Protein AF-A0A957UPI1-F1 (afdb_monomer_lite)

Structure (mmCIF, N/CA/C/O backbone):
data_AF-A0A957UPI1-F1
#
_entry.id   AF-A0A957UPI1-F1
#
loop_
_atom_site.group_PDB
_atom_site.id
_atom_site.type_symbol
_atom_site.label_atom_id
_atom_site.label_alt_id
_atom_site.label_comp_id
_atom_site.label_asym_id
_atom_site.label_entity_id
_atom_site.label_seq_id
_atom_site.pdbx_PDB_ins_code
_atom_site.Cartn_x
_atom_site.Cartn_y
_atom_site.Cartn_z
_atom_site.occupancy
_atom_site.B_iso_or_equiv
_atom_site.auth_seq_id
_atom_site.auth_comp_id
_atom_site.auth_asym_id
_atom_site.auth_atom_id
_atom_site.pdbx_PDB_model_num
ATOM 1 N N . LEU A 1 1 ? -15.797 16.347 -6.679 1.00 45.38 1 LEU A N 1
ATOM 2 C CA . LEU A 1 1 ? -15.205 16.674 -5.373 1.00 45.38 1 LEU A CA 1
ATOM 3 C C . LEU A 1 1 ? -14.997 18.162 -5.458 1.00 45.38 1 LEU A C 1
ATOM 5 O O . LEU A 1 1 ? -14.283 18.595 -6.351 1.00 45.38 1 LEU A O 1
ATOM 9 N N . ASP A 1 2 ? -15.862 18.889 -4.772 1.00 45.34 2 ASP A N 1
ATOM 10 C CA . ASP A 1 2 ? -15.822 20.340 -4.695 1.00 45.34 2 ASP A CA 1
ATOM 11 C C . ASP A 1 2 ? -14.514 20.781 -4.035 1.00 45.34 2 ASP A C 1
ATOM 13 O O . ASP A 1 2 ? -14.010 20.121 -3.130 1.00 45.34 2 ASP A O 1
ATOM 17 N N . ASP A 1 3 ? -13.978 21.865 -4.582 1.00 46.03 3 ASP A N 1
ATOM 18 C CA . ASP A 1 3 ? -12.741 22.593 -4.278 1.00 46.03 3 ASP A CA 1
ATOM 19 C C . ASP A 1 3 ? -12.697 23.168 -2.846 1.00 46.03 3 ASP A C 1
ATOM 21 O O . ASP A 1 3 ? -12.112 24.211 -2.604 1.00 46.03 3 ASP A O 1
ATOM 25 N N . GLU A 1 4 ? -13.326 22.522 -1.868 1.00 57.66 4 GLU A N 1
ATOM 26 C CA . GLU A 1 4 ? -13.317 22.976 -0.478 1.00 57.66 4 GLU A CA 1
ATOM 27 C C . GLU A 1 4 ? -12.009 22.519 0.181 1.00 57.66 4 GLU A C 1
ATOM 29 O O . GLU A 1 4 ? -11.991 21.657 1.067 1.00 57.66 4 GLU A O 1
ATOM 34 N N . ASP A 1 5 ? -10.884 23.059 -0.297 1.00 64.81 5 ASP A N 1
ATOM 35 C CA . ASP A 1 5 ? -9.668 23.090 0.500 1.00 64.81 5 ASP A CA 1
ATOM 36 C C . ASP A 1 5 ? -10.005 23.896 1.766 1.00 64.81 5 ASP A C 1
ATOM 38 O O . ASP A 1 5 ? -10.288 25.093 1.673 1.00 64.81 5 ASP A O 1
ATOM 42 N N . PRO A 1 6 ? -9.997 23.283 2.967 1.00 63.28 6 PRO A N 1
ATOM 43 C CA . PRO A 1 6 ? -10.278 24.003 4.207 1.00 63.28 6 PRO A CA 1
ATOM 44 C C . PRO A 1 6 ? -9.260 25.124 4.475 1.00 63.28 6 PRO A C 1
ATOM 46 O O . PRO A 1 6 ? -9.443 25.901 5.415 1.00 63.28 6 PRO A O 1
ATOM 49 N N . LEU A 1 7 ? -8.189 25.192 3.674 1.00 64.88 7 LEU A N 1
ATOM 50 C CA . LEU A 1 7 ? -7.167 26.220 3.700 1.00 64.88 7 LEU A CA 1
ATOM 51 C C . LEU A 1 7 ? -7.310 27.278 2.584 1.00 64.88 7 LEU A C 1
ATOM 53 O O . LEU A 1 7 ? -6.536 28.241 2.566 1.00 64.88 7 LEU A O 1
ATOM 57 N N . GLU A 1 8 ? -8.277 27.166 1.664 1.00 62.62 8 GLU A N 1
ATOM 58 C CA . GLU A 1 8 ? -8.445 28.164 0.604 1.00 62.62 8 GLU A CA 1
ATOM 59 C C . GLU A 1 8 ? -8.871 29.513 1.208 1.00 62.62 8 GLU A C 1
ATOM 61 O O . GLU A 1 8 ? -9.948 29.680 1.779 1.00 62.62 8 GLU A O 1
ATOM 66 N N . GLY A 1 9 ? -7.984 30.507 1.109 1.00 63.94 9 GLY A N 1
ATOM 67 C CA . GLY A 1 9 ? -8.222 31.865 1.601 1.00 63.94 9 GLY A CA 1
ATOM 68 C C . GLY A 1 9 ? -7.804 32.131 3.051 1.00 63.94 9 GLY A C 1
ATOM 69 O O . GLY A 1 9 ? -7.900 33.283 3.485 1.00 63.94 9 GLY A O 1
ATOM 70 N N . THR A 1 10 ? -7.284 31.144 3.791 1.00 63.25 10 THR A N 1
ATOM 71 C CA . THR A 1 10 ? -6.623 31.432 5.074 1.00 63.25 10 THR A CA 1
ATOM 72 C C . THR A 1 10 ? -5.184 31.888 4.841 1.00 63.25 10 THR A C 1
ATOM 74 O O . THR A 1 10 ? -4.378 31.230 4.189 1.00 63.25 10 THR A O 1
ATOM 77 N N . THR A 1 11 ? -4.855 33.061 5.377 1.00 64.12 11 THR A N 1
ATOM 78 C CA . THR A 1 11 ? -3.475 33.553 5.479 1.00 64.12 11 THR A CA 1
ATOM 79 C C . THR A 1 11 ? -2.849 33.187 6.821 1.00 64.12 11 THR A C 1
ATOM 81 O O . THR A 1 11 ? -1.838 33.783 7.185 1.00 64.12 11 THR A O 1
ATOM 84 N N . ASP A 1 12 ? -3.486 32.306 7.596 1.00 67.56 12 ASP A N 1
ATOM 85 C CA . ASP A 1 12 ? -3.007 31.902 8.909 1.00 67.56 12 ASP A CA 1
ATOM 86 C C . ASP A 1 12 ? -1.903 30.845 8.749 1.00 67.56 12 ASP A C 1
ATOM 88 O O . ASP A 1 12 ? -2.199 29.705 8.377 1.00 67.56 12 ASP A O 1
ATOM 92 N N . PRO A 1 13 ? -0.627 31.198 8.993 1.00 68.56 13 PRO A N 1
ATOM 93 C CA . PRO A 1 13 ? 0.467 30.236 8.931 1.00 68.56 13 PRO A CA 1
ATOM 94 C C . PRO A 1 13 ? 0.376 29.172 10.039 1.00 68.56 13 PRO A C 1
ATOM 96 O O . PRO A 1 13 ? 1.104 28.183 9.966 1.00 68.56 13 PRO A O 1
ATOM 99 N N . ASP A 1 14 ? -0.506 29.363 11.027 1.00 73.62 14 ASP A N 1
ATOM 100 C CA . ASP A 1 14 ? -0.657 28.533 12.220 1.00 73.62 14 ASP A CA 1
ATOM 101 C C . ASP A 1 14 ? -1.975 27.737 12.224 1.00 73.62 14 ASP A C 1
ATOM 103 O O . ASP A 1 14 ? -2.449 27.341 13.292 1.00 73.62 14 ASP A O 1
ATOM 107 N N . PHE A 1 15 ? -2.584 27.469 11.058 1.00 74.12 15 PHE A N 1
ATOM 108 C CA . PHE A 1 15 ? -3.767 26.604 11.009 1.00 74.12 15 PHE A CA 1
ATOM 109 C C . PHE A 1 15 ? -3.457 25.234 11.631 1.00 74.12 15 PHE A C 1
ATOM 111 O O . PHE A 1 15 ? -2.703 24.421 11.089 1.00 74.12 15 PHE A O 1
ATOM 118 N N . LEU A 1 16 ? -4.087 24.974 12.774 1.00 77.81 16 LEU A N 1
ATOM 119 C CA . LEU A 1 16 ? -4.067 23.702 13.476 1.00 77.81 16 LEU A CA 1
ATOM 120 C C . LEU A 1 16 ? -5.506 23.216 13.634 1.00 77.81 16 LEU A C 1
ATOM 122 O O . LEU A 1 16 ? -6.415 23.989 13.925 1.00 77.81 16 LEU A O 1
ATOM 126 N N . MET A 1 17 ? -5.720 21.916 13.449 1.00 79.38 17 MET A N 1
ATOM 127 C CA . MET A 1 17 ? -7.031 21.316 13.680 1.00 79.38 17 MET A CA 1
ATOM 128 C C . MET A 1 17 ? -7.314 21.239 15.185 1.00 79.38 17 MET A C 1
ATOM 130 O O . MET A 1 17 ? -6.614 20.529 15.907 1.00 79.38 17 MET A O 1
ATOM 134 N N . ASP A 1 18 ? -8.375 21.903 15.646 1.00 86.06 18 ASP A N 1
ATOM 135 C CA . ASP A 1 18 ? -8.835 21.810 17.042 1.00 86.06 18 ASP A CA 1
ATOM 136 C C . ASP A 1 18 ? -9.547 20.483 17.350 1.00 86.06 18 ASP A C 1
ATOM 138 O O . ASP A 1 18 ? -9.569 20.014 18.491 1.00 86.06 18 ASP A O 1
ATOM 142 N N . ILE A 1 19 ? -10.155 19.871 16.330 1.00 89.69 19 ILE A N 1
ATOM 143 C CA . ILE A 1 19 ? -10.877 18.603 16.432 1.00 89.69 19 ILE A CA 1
ATOM 144 C C . ILE A 1 19 ? -10.419 17.630 15.350 1.00 89.69 19 ILE A C 1
ATOM 146 O O . ILE A 1 19 ? -10.153 18.008 14.211 1.00 89.69 19 I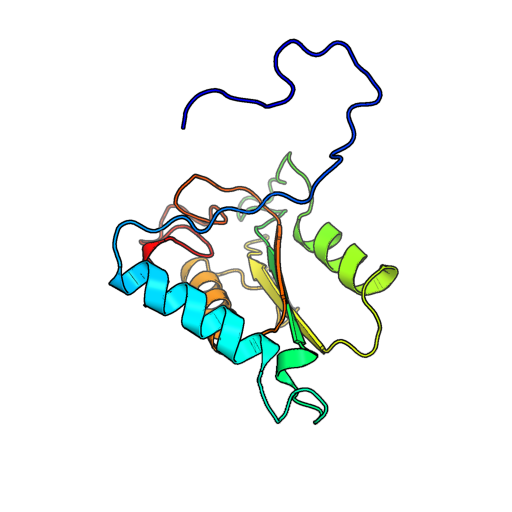LE A O 1
ATOM 150 N N . TRP A 1 20 ? -10.375 16.347 15.703 1.00 88.88 20 TRP A N 1
ATOM 151 C CA . TRP A 1 20 ? -10.131 15.272 14.749 1.00 88.88 20 TRP A CA 1
ATOM 152 C C . TRP A 1 20 ? -11.410 15.016 13.956 1.00 88.88 20 TRP A C 1
ATOM 154 O O . TRP A 1 20 ? -12.440 14.662 14.532 1.00 88.88 20 TRP A O 1
ATOM 164 N N . ILE A 1 21 ? -11.350 15.198 12.639 1.00 90.44 21 ILE A N 1
ATOM 165 C CA . ILE A 1 21 ? -12.487 14.984 11.742 1.00 90.44 21 ILE A CA 1
ATOM 166 C C . ILE A 1 21 ? -12.266 13.693 10.953 1.00 90.44 21 ILE A C 1
ATOM 168 O O . ILE A 1 21 ? -11.188 13.449 10.418 1.00 90.44 21 ILE A O 1
ATOM 172 N N . GLY A 1 22 ? -13.313 12.874 10.859 1.00 91.38 22 GLY A N 1
ATOM 173 C CA . GLY A 1 22 ? -13.369 11.694 10.002 1.00 91.38 22 GLY A CA 1
ATOM 174 C C . GLY A 1 22 ? -14.717 11.606 9.289 1.00 91.38 22 GLY A C 1
ATOM 175 O O . GLY A 1 22 ? -15.715 12.152 9.762 1.00 91.38 22 GLY A O 1
ATOM 176 N N . ARG A 1 23 ? -14.760 10.914 8.146 1.00 95.00 23 ARG A N 1
ATOM 177 C CA . ARG A 1 23 ? -15.979 10.722 7.347 1.00 95.00 23 ARG A CA 1
ATOM 178 C C . ARG A 1 23 ? -16.193 9.242 7.048 1.00 95.00 23 ARG A C 1
ATOM 180 O O . ARG A 1 23 ? -15.349 8.607 6.426 1.00 95.00 23 ARG A O 1
ATOM 187 N N . LEU A 1 24 ? -17.358 8.715 7.421 1.00 96.81 24 LEU A N 1
ATOM 188 C CA . LEU A 1 24 ? -17.833 7.420 6.930 1.00 96.81 24 LEU A CA 1
ATOM 189 C C . LEU A 1 24 ? -18.553 7.642 5.593 1.00 96.81 24 LEU A C 1
ATOM 191 O O . LEU A 1 24 ? -19.742 7.954 5.558 1.00 96.81 24 LEU A O 1
ATOM 195 N N . SER A 1 25 ? -17.813 7.555 4.489 1.00 94.81 25 SER A N 1
ATOM 196 C CA . SER A 1 25 ? -18.356 7.739 3.137 1.00 94.81 25 SER A CA 1
ATOM 197 C C . SER A 1 25 ? -19.062 6.469 2.661 1.00 94.81 25 SER A C 1
ATOM 199 O O . SER A 1 25 ? -18.412 5.525 2.220 1.00 94.81 25 SER A O 1
ATOM 201 N N . VAL A 1 26 ? -20.391 6.448 2.751 1.00 96.19 26 VAL A N 1
ATOM 202 C CA . VAL A 1 26 ? -21.248 5.313 2.375 1.00 96.19 26 VAL A CA 1
ATOM 203 C C . VAL A 1 26 ? -22.446 5.794 1.559 1.00 96.19 26 VAL A C 1
ATOM 205 O O . VAL A 1 26 ? -22.885 6.933 1.712 1.00 96.19 26 VAL A O 1
ATOM 208 N N . GLN A 1 27 ? -22.953 4.940 0.673 1.00 96.50 27 GLN A N 1
ATOM 209 C CA . GLN A 1 27 ? -24.081 5.251 -0.212 1.00 96.50 27 GLN A CA 1
ATOM 210 C C . GLN A 1 27 ? -25.427 4.791 0.362 1.00 96.50 27 GLN A C 1
ATOM 212 O O . GLN A 1 27 ? -26.464 5.341 -0.000 1.00 96.50 27 GLN A O 1
ATOM 217 N N . ASP A 1 28 ? -25.416 3.800 1.257 1.00 97.62 28 ASP A N 1
ATOM 218 C CA . ASP A 1 28 ? -26.617 3.197 1.831 1.00 97.62 28 ASP A CA 1
ATOM 219 C C . ASP A 1 28 ? -26.384 2.630 3.248 1.00 97.62 28 ASP A C 1
ATOM 221 O O . ASP A 1 28 ? -25.271 2.623 3.786 1.00 97.62 28 ASP A O 1
ATOM 225 N N . GLU A 1 29 ? -27.468 2.161 3.870 1.00 98.00 29 GLU A N 1
ATOM 226 C CA . GLU A 1 29 ? -27.477 1.600 5.227 1.00 98.00 29 GLU A CA 1
ATOM 227 C C . GLU A 1 29 ? -26.688 0.284 5.340 1.00 98.00 29 GLU A C 1
ATOM 229 O O . GLU A 1 29 ? -26.100 -0.001 6.387 1.00 98.00 29 GLU A O 1
ATOM 234 N N . ALA A 1 30 ? -26.617 -0.510 4.269 1.00 97.56 30 ALA A N 1
ATOM 235 C CA . ALA A 1 30 ? -25.884 -1.773 4.275 1.00 97.56 30 ALA A CA 1
ATOM 236 C C . ALA A 1 30 ? -24.365 -1.527 4.293 1.00 97.56 30 ALA A C 1
ATOM 238 O O . ALA A 1 30 ? -23.628 -2.166 5.054 1.00 97.56 30 ALA A O 1
ATOM 239 N N . GLN A 1 31 ? -23.895 -0.549 3.517 1.00 96.44 31 GLN A N 1
ATOM 240 C CA . GLN A 1 31 ? -22.510 -0.087 3.545 1.00 96.44 31 GLN A CA 1
ATOM 241 C C . GLN A 1 31 ? -22.161 0.537 4.901 1.00 96.44 31 GLN A C 1
ATOM 243 O O . GLN A 1 31 ? -21.117 0.204 5.466 1.00 96.44 31 GLN A O 1
ATOM 248 N N . LEU A 1 32 ? -23.049 1.365 5.472 1.00 98.06 32 LEU A N 1
ATOM 249 C CA . LEU A 1 32 ? -22.859 1.915 6.820 1.00 98.06 32 LEU A CA 1
ATOM 250 C C . LEU A 1 32 ? -22.695 0.803 7.858 1.00 98.06 32 LEU A C 1
ATOM 252 O O . LEU A 1 32 ? -21.725 0.798 8.614 1.00 98.06 32 LEU A O 1
ATOM 256 N N . THR A 1 33 ? -23.612 -0.165 7.851 1.00 98.19 33 THR A N 1
ATOM 257 C CA . THR A 1 33 ? -23.585 -1.325 8.750 1.00 98.19 33 THR A CA 1
ATOM 258 C C . THR A 1 33 ? -22.271 -2.091 8.622 1.00 98.19 33 THR A C 1
ATOM 260 O O . THR A 1 33 ? -21.665 -2.460 9.626 1.00 98.19 33 THR A O 1
ATOM 263 N N . THR A 1 34 ? -21.783 -2.284 7.395 1.00 96.94 34 THR A N 1
ATOM 264 C CA . THR A 1 34 ? -20.513 -2.972 7.137 1.00 96.94 34 THR A CA 1
ATOM 265 C C . THR A 1 34 ? -19.330 -2.238 7.769 1.00 96.94 34 THR A C 1
ATOM 267 O O . THR A 1 34 ? -18.504 -2.864 8.432 1.00 96.94 34 THR A O 1
ATOM 270 N N . VAL A 1 35 ? -19.244 -0.915 7.601 1.00 97.12 35 VAL A N 1
ATOM 271 C CA . VAL A 1 35 ? -18.142 -0.116 8.161 1.00 97.12 35 VAL A CA 1
ATOM 272 C C . VAL A 1 35 ? -18.223 -0.052 9.688 1.00 97.12 35 VAL A C 1
ATOM 274 O O . VAL A 1 35 ? -17.217 -0.284 10.358 1.00 97.12 35 VAL A O 1
ATOM 277 N N . VAL A 1 36 ? -19.413 0.175 10.253 1.00 98.19 36 VAL A N 1
ATOM 278 C CA . VAL A 1 36 ? -19.623 0.201 11.711 1.00 98.19 36 VAL A CA 1
ATOM 279 C C . VAL A 1 36 ? -19.266 -1.143 12.342 1.00 98.19 36 VAL A C 1
ATOM 281 O O . VAL A 1 36 ? -18.551 -1.173 13.340 1.00 98.19 36 VAL A O 1
ATOM 284 N N . ASN A 1 37 ? -19.680 -2.259 11.738 1.00 98.00 37 ASN A N 1
ATOM 285 C CA . ASN A 1 37 ? -19.343 -3.589 12.243 1.00 98.00 37 ASN A CA 1
ATOM 286 C C . ASN A 1 37 ? -17.833 -3.859 12.216 1.00 98.00 37 ASN A C 1
ATOM 288 O O . ASN A 1 37 ? -17.327 -4.499 13.135 1.00 98.00 37 ASN A O 1
ATOM 292 N N . LYS A 1 38 ? -17.099 -3.357 11.210 1.00 95.38 38 LYS A N 1
ATOM 293 C CA . LYS A 1 38 ? -15.629 -3.448 11.183 1.00 95.38 38 LYS A CA 1
ATOM 294 C C . LYS A 1 38 ? -14.996 -2.665 12.338 1.00 95.38 38 LYS A C 1
ATOM 296 O O . LYS A 1 38 ? -14.123 -3.206 13.008 1.00 95.38 38 LYS A O 1
ATOM 301 N N . ILE A 1 39 ? -15.457 -1.437 12.595 1.00 96.75 39 ILE A N 1
ATOM 302 C CA . ILE A 1 39 ? -14.956 -0.592 13.694 1.00 96.75 39 ILE A CA 1
ATOM 303 C C . ILE A 1 39 ? -15.244 -1.248 15.048 1.00 96.75 39 ILE A C 1
ATOM 305 O O . ILE A 1 39 ? -14.316 -1.521 15.805 1.00 96.75 39 ILE A O 1
ATOM 309 N N . VAL A 1 40 ? -16.510 -1.581 15.326 1.00 97.50 40 VAL A N 1
ATOM 310 C CA . VAL A 1 40 ? -16.908 -2.224 16.590 1.00 97.50 40 VAL A CA 1
ATOM 311 C C . VAL A 1 40 ? -16.186 -3.556 16.766 1.00 97.50 40 VAL A C 1
ATOM 313 O O . VAL A 1 40 ? -15.684 -3.840 17.851 1.00 97.50 40 VAL A O 1
ATOM 316 N N . GLY A 1 41 ? -16.091 -4.360 15.704 1.00 95.12 41 GLY A N 1
ATOM 317 C CA . GLY A 1 41 ? -15.368 -5.627 15.719 1.00 95.12 41 GLY A CA 1
ATOM 318 C C . GLY A 1 41 ? -13.896 -5.457 16.089 1.00 95.12 41 GLY A C 1
ATOM 319 O O . GLY A 1 41 ? -13.406 -6.197 16.932 1.00 95.12 41 GLY A O 1
ATOM 320 N N . TYR A 1 42 ? -13.214 -4.458 15.523 1.00 92.88 42 TYR A N 1
ATOM 321 C CA . TYR A 1 42 ? -11.822 -4.153 15.853 1.00 92.88 42 TYR A CA 1
ATOM 322 C C . TYR A 1 42 ? -11.654 -3.660 17.303 1.00 92.88 42 TYR A C 1
ATOM 324 O O . TYR A 1 42 ? -10.774 -4.134 18.019 1.00 92.88 42 TYR A O 1
ATOM 332 N N . GLU A 1 43 ? -12.506 -2.741 17.768 1.00 94.00 43 GLU A N 1
ATOM 333 C CA . GLU A 1 43 ? -12.373 -2.110 19.093 1.00 94.00 43 GLU A CA 1
ATOM 334 C C . GLU A 1 43 ? -12.785 -3.018 20.262 1.00 94.00 43 GLU A C 1
ATOM 336 O O . GLU A 1 43 ? -12.250 -2.911 21.374 1.00 94.00 43 GLU A O 1
ATOM 341 N N . THR A 1 44 ? -13.744 -3.914 20.019 1.00 94.44 44 THR A N 1
ATOM 342 C CA . THR A 1 44 ? -14.324 -4.799 21.041 1.00 94.44 44 THR A CA 1
ATOM 343 C C . THR A 1 44 ? -13.818 -6.235 20.963 1.00 94.44 44 THR A C 1
ATOM 345 O O . THR A 1 44 ? -14.275 -7.072 21.743 1.00 94.44 44 THR A O 1
ATOM 348 N N . ASP A 1 45 ? -12.860 -6.523 20.074 1.00 91.62 45 ASP A N 1
ATOM 349 C CA . ASP A 1 45 ? -12.275 -7.854 19.928 1.00 91.62 45 ASP A CA 1
ATOM 350 C C . ASP A 1 45 ? -11.768 -8.363 21.295 1.00 91.62 45 ASP A C 1
ATOM 352 O O . ASP A 1 45 ? -10.836 -7.786 21.871 1.00 91.62 45 ASP A O 1
ATOM 356 N N . PRO A 1 46 ? -12.346 -9.451 21.841 1.00 87.81 46 PRO A N 1
ATOM 357 C CA . PRO A 1 46 ? -11.961 -9.971 23.151 1.00 87.81 46 PRO A CA 1
ATOM 358 C C . PRO A 1 46 ? -10.534 -10.528 23.154 1.00 87.81 46 PRO A C 1
ATOM 360 O O . PRO A 1 46 ? -9.957 -10.757 24.214 1.00 87.81 46 PRO A O 1
ATOM 363 N N . THR A 1 47 ? -9.953 -10.751 21.974 1.00 86.69 47 THR A N 1
ATOM 364 C CA . THR A 1 47 ? -8.582 -11.227 21.805 1.00 86.69 47 THR A CA 1
ATOM 365 C C . THR A 1 47 ? -7.581 -10.088 21.632 1.00 86.69 47 THR A C 1
ATOM 367 O O . THR A 1 47 ? -6.426 -10.364 21.320 1.00 86.69 47 THR A O 1
ATOM 370 N N . LYS A 1 48 ? -7.975 -8.815 21.802 1.00 79.69 48 LYS A N 1
ATOM 371 C CA . LYS A 1 48 ? -7.098 -7.649 21.572 1.00 79.69 48 LYS A CA 1
ATOM 372 C C . LYS A 1 48 ? -5.769 -7.699 22.332 1.00 79.69 48 LYS A C 1
ATOM 374 O O . LYS A 1 48 ? -4.740 -7.333 21.771 1.00 79.69 48 LYS A O 1
ATOM 379 N N . ASP A 1 49 ? -5.792 -8.254 23.541 1.00 79.56 49 ASP A N 1
ATOM 380 C CA . ASP A 1 49 ? -4.620 -8.401 24.412 1.00 79.56 49 ASP A CA 1
ATOM 381 C C . ASP A 1 49 ? -3.857 -9.723 24.185 1.00 79.56 49 ASP A C 1
ATOM 383 O O . ASP A 1 49 ? -2.812 -9.966 24.790 1.00 79.56 49 ASP A O 1
ATOM 387 N N . VAL A 1 50 ? -4.359 -10.595 23.304 1.00 80.12 50 VAL A N 1
ATOM 388 C CA . VAL A 1 50 ? -3.673 -11.819 22.876 1.00 80.12 50 VAL A CA 1
ATOM 389 C C . VAL A 1 50 ? -2.792 -11.487 21.666 1.00 80.12 50 VAL A C 1
ATOM 391 O O . VAL A 1 50 ? -3.288 -10.889 20.706 1.00 80.12 50 VAL A O 1
ATOM 394 N N . PRO A 1 51 ? -1.503 -11.883 21.655 1.00 75.94 51 PRO A N 1
ATOM 395 C CA . PRO A 1 51 ? -0.640 -11.688 20.497 1.00 75.94 51 PRO A CA 1
ATOM 396 C C . PRO A 1 51 ? -1.231 -12.352 19.248 1.00 75.94 51 PRO A C 1
ATOM 398 O O . PRO A 1 51 ? -1.271 -13.576 19.137 1.00 75.94 51 PRO A O 1
ATOM 401 N N . ALA A 1 52 ? -1.682 -11.534 18.301 1.00 79.44 52 ALA A N 1
ATOM 402 C CA . ALA A 1 52 ? -2.126 -11.971 16.988 1.00 79.44 52 ALA A CA 1
ATOM 403 C C . ALA A 1 52 ? -1.141 -11.435 15.947 1.00 79.44 52 ALA A C 1
ATOM 405 O O . ALA A 1 52 ? -0.923 -10.227 15.868 1.00 79.44 52 ALA A O 1
ATOM 406 N N . THR A 1 53 ? -0.542 -12.324 15.149 1.00 84.06 53 THR A N 1
ATOM 407 C CA . THR A 1 53 ? 0.506 -11.967 14.174 1.00 84.06 53 THR A CA 1
ATOM 408 C C . THR A 1 53 ? 0.059 -10.857 13.224 1.00 84.06 53 THR A C 1
ATOM 410 O O . THR A 1 53 ? 0.834 -9.953 12.924 1.00 84.06 53 THR A O 1
ATOM 413 N N . TRP A 1 54 ? -1.212 -10.875 12.820 1.00 89.31 54 TRP A N 1
ATOM 414 C CA . TRP A 1 54 ? -1.804 -9.883 11.926 1.00 89.31 54 TRP A CA 1
ATOM 415 C C . TRP A 1 54 ? -1.769 -8.460 12.520 1.00 89.31 54 TRP A C 1
ATOM 417 O O . TRP A 1 54 ? -1.408 -7.516 11.820 1.00 89.31 54 TRP A O 1
ATOM 427 N N . ARG A 1 55 ? -1.993 -8.312 13.841 1.00 90.25 55 ARG A N 1
ATOM 428 C CA . ARG A 1 55 ? -1.907 -7.022 14.563 1.00 90.25 55 ARG A CA 1
ATOM 429 C C . ARG A 1 55 ? -0.496 -6.453 14.640 1.00 90.25 55 ARG A C 1
ATOM 431 O O . ARG A 1 55 ? -0.325 -5.265 14.880 1.00 90.25 55 ARG A O 1
ATOM 438 N N . GLN A 1 56 ? 0.507 -7.301 14.450 1.00 92.19 56 GLN A N 1
ATOM 439 C CA . GLN A 1 56 ? 1.918 -6.929 14.450 1.00 92.19 56 GLN A CA 1
ATOM 440 C C . GLN A 1 56 ? 2.498 -6.943 13.036 1.00 92.19 56 GLN A C 1
ATOM 442 O O . GLN A 1 56 ? 3.707 -7.045 12.898 1.00 92.19 56 GLN A O 1
ATOM 447 N N . THR A 1 57 ? 1.671 -6.909 11.989 1.00 95.94 57 THR A N 1
ATOM 448 C CA . THR A 1 57 ? 2.143 -6.959 10.602 1.00 95.94 57 THR A CA 1
ATOM 449 C C . THR A 1 57 ? 1.812 -5.664 9.876 1.00 95.94 57 THR A C 1
ATOM 451 O O . THR A 1 57 ? 0.654 -5.254 9.835 1.00 95.94 57 THR A O 1
ATOM 454 N N . SER A 1 58 ? 2.833 -5.045 9.286 1.00 97.56 58 SER A N 1
ATOM 455 C CA . SER A 1 58 ? 2.715 -3.882 8.409 1.00 97.56 58 SER A CA 1
ATOM 456 C C . SER A 1 58 ? 3.098 -4.267 6.982 1.00 97.56 58 SER A C 1
ATOM 458 O O . SER A 1 58 ? 4.133 -4.900 6.759 1.00 97.56 58 SER A O 1
ATOM 460 N N . LEU A 1 59 ? 2.259 -3.905 6.018 1.00 98.25 59 LEU A N 1
ATOM 461 C CA . LEU A 1 59 ? 2.501 -4.065 4.591 1.00 98.25 59 LEU A CA 1
ATOM 462 C C . LEU A 1 59 ? 2.954 -2.735 3.991 1.00 98.25 59 LEU A C 1
ATOM 464 O O . LEU A 1 59 ? 2.254 -1.734 4.098 1.00 98.25 59 LEU A O 1
ATOM 468 N N . PHE A 1 60 ? 4.070 -2.762 3.274 1.00 98.56 60 PHE A N 1
ATOM 469 C CA . PHE A 1 60 ? 4.496 -1.687 2.387 1.00 98.56 60 PHE A CA 1
ATOM 470 C C . PHE A 1 60 ? 4.425 -2.169 0.949 1.00 98.56 60 PHE A C 1
ATOM 472 O O . PHE A 1 60 ? 4.976 -3.218 0.606 1.00 98.56 60 PHE A O 1
ATOM 479 N N . TYR A 1 61 ? 3.766 -1.397 0.099 1.00 98.62 61 TYR A N 1
ATOM 480 C CA . TYR A 1 61 ? 3.776 -1.642 -1.332 1.00 98.62 61 TYR A CA 1
ATOM 481 C C . TYR A 1 61 ? 4.024 -0.348 -2.090 1.00 98.62 61 TYR A C 1
ATOM 483 O O . TYR A 1 61 ? 3.605 0.727 -1.662 1.00 98.62 61 TYR A O 1
ATOM 491 N N . ALA A 1 62 ? 4.770 -0.450 -3.183 1.00 98.31 62 ALA A N 1
ATOM 492 C CA . ALA A 1 62 ? 5.280 0.715 -3.885 1.00 98.31 62 ALA A CA 1
ATOM 493 C C . ALA A 1 62 ? 5.366 0.484 -5.393 1.00 98.31 62 ALA A C 1
ATOM 495 O O . ALA A 1 62 ? 5.545 -0.648 -5.853 1.00 98.31 62 ALA A O 1
ATOM 496 N N . GLU A 1 63 ? 5.227 1.580 -6.131 1.00 95.56 63 GLU A N 1
ATOM 497 C CA . GLU A 1 63 ? 5.470 1.655 -7.574 1.00 95.56 63 GLU A CA 1
ATOM 498 C C . GLU A 1 63 ? 6.978 1.663 -7.889 1.00 95.56 63 GLU A C 1
ATOM 500 O O . GLU A 1 63 ? 7.817 1.741 -6.983 1.00 95.56 63 GLU A O 1
ATOM 505 N N . GLU A 1 64 ? 7.337 1.543 -9.168 1.00 94.81 64 GLU A N 1
ATOM 506 C CA . GLU A 1 64 ? 8.724 1.526 -9.597 1.00 94.81 64 GLU A CA 1
ATOM 507 C C . GLU A 1 64 ? 9.410 2.891 -9.503 1.00 94.81 64 GLU A C 1
ATOM 509 O O . GLU A 1 64 ? 8.832 3.938 -9.775 1.00 94.81 64 GLU A O 1
ATOM 514 N N . TYR A 1 65 ? 10.708 2.862 -9.200 1.00 95.31 65 TYR A N 1
ATOM 515 C CA . TYR A 1 65 ? 11.600 3.996 -9.440 1.00 95.31 65 TYR A CA 1
ATOM 516 C C . TYR A 1 65 ? 12.209 3.954 -10.844 1.00 95.31 65 TYR A C 1
ATOM 518 O O . TYR A 1 65 ? 12.409 4.985 -11.477 1.00 95.31 65 TYR A O 1
ATOM 526 N N . MET A 1 66 ? 12.561 2.762 -11.323 1.00 95.12 66 MET A N 1
ATOM 527 C CA . MET A 1 66 ? 13.226 2.568 -12.606 1.00 95.12 66 MET A CA 1
ATOM 528 C C . MET A 1 66 ? 12.320 1.769 -13.529 1.00 95.12 66 MET A C 1
ATOM 530 O O . MET A 1 66 ? 11.898 0.664 -13.194 1.00 95.12 66 MET A O 1
ATOM 534 N N . ARG A 1 67 ? 12.054 2.326 -14.707 1.00 92.25 67 ARG A N 1
ATOM 535 C CA . ARG A 1 67 ? 11.234 1.700 -15.741 1.00 92.25 67 ARG A CA 1
ATOM 536 C C . ARG A 1 67 ? 12.036 0.662 -16.515 1.00 92.25 67 ARG A C 1
ATOM 538 O O . ARG A 1 67 ? 13.266 0.644 -16.479 1.00 92.25 67 ARG A O 1
ATOM 545 N N . SER A 1 68 ? 11.341 -0.169 -17.284 1.00 92.56 68 SER A N 1
ATOM 546 C CA . SER A 1 68 ? 11.951 -1.225 -18.105 1.00 92.56 68 SER A CA 1
ATOM 547 C C . SER A 1 68 ? 12.906 -0.717 -19.190 1.00 92.56 68 SER A C 1
ATOM 549 O O . SER A 1 68 ? 13.719 -1.486 -19.696 1.00 92.56 68 SER A O 1
ATOM 551 N N . ASP A 1 69 ? 12.829 0.564 -19.556 1.00 92.81 69 ASP A N 1
ATOM 552 C CA . ASP A 1 69 ? 13.755 1.227 -20.482 1.00 92.81 69 ASP A CA 1
ATOM 553 C C . ASP A 1 69 ? 14.993 1.828 -19.784 1.00 92.81 69 ASP A C 1
ATOM 555 O O . ASP A 1 69 ? 15.854 2.415 -20.439 1.00 92.81 69 ASP A O 1
ATOM 559 N N . GLY A 1 70 ? 15.103 1.668 -18.461 1.00 93.38 70 GLY A N 1
ATOM 560 C CA . GLY A 1 70 ? 16.183 2.208 -17.639 1.00 93.38 70 GLY A CA 1
ATOM 561 C C . GLY A 1 70 ? 16.012 3.679 -17.264 1.00 93.38 70 GLY A C 1
ATOM 562 O O . GLY A 1 70 ? 16.882 4.228 -16.586 1.00 93.38 70 GLY A O 1
ATOM 563 N N . THR A 1 71 ? 14.918 4.328 -17.672 1.00 95.38 71 THR A N 1
ATOM 564 C CA . THR A 1 71 ? 14.605 5.682 -17.212 1.00 95.38 71 THR A CA 1
ATOM 565 C C . THR A 1 71 ? 14.134 5.659 -15.764 1.00 95.38 71 THR A C 1
ATOM 567 O O . THR A 1 71 ? 13.477 4.720 -15.312 1.00 95.38 71 THR A O 1
ATOM 570 N N . THR A 1 72 ? 14.488 6.701 -15.023 1.00 96.38 72 THR A N 1
ATOM 571 C CA 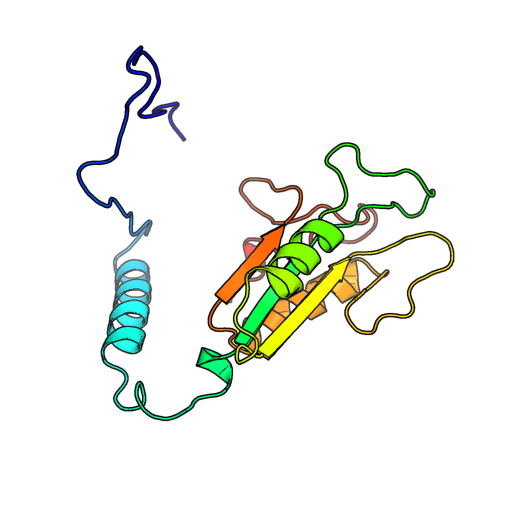. THR A 1 72 ? 14.066 6.879 -13.635 1.00 96.38 72 THR A CA 1
ATOM 572 C C . THR A 1 72 ? 12.815 7.739 -13.560 1.00 96.38 72 THR A C 1
ATOM 574 O O . THR A 1 72 ? 12.648 8.676 -14.347 1.00 96.38 72 THR A O 1
ATOM 577 N N . ASP A 1 73 ? 11.970 7.466 -12.577 1.00 94.12 73 ASP A N 1
ATOM 578 C CA . ASP A 1 73 ? 10.829 8.298 -12.255 1.00 94.12 73 ASP A CA 1
ATOM 579 C C . ASP A 1 73 ? 11.280 9.630 -11.633 1.00 94.12 73 ASP A C 1
ATOM 581 O O . ASP A 1 73 ? 12.170 9.679 -10.779 1.00 94.12 73 ASP A O 1
ATOM 585 N N . ALA A 1 74 ? 10.684 10.732 -12.092 1.00 94.38 74 ALA A N 1
ATOM 586 C CA . ALA A 1 74 ? 11.026 12.077 -11.639 1.00 94.38 74 ALA A CA 1
ATOM 587 C C . ALA A 1 74 ? 10.503 12.378 -10.224 1.00 94.38 74 ALA A C 1
ATOM 589 O O . ALA A 1 74 ? 11.020 13.286 -9.575 1.00 94.38 74 ALA A O 1
ATOM 590 N N . ALA A 1 75 ? 9.509 11.625 -9.744 1.00 93.62 75 ALA A N 1
ATOM 591 C CA . ALA A 1 75 ? 8.988 11.728 -8.385 1.00 93.62 75 ALA A CA 1
ATOM 592 C C . ALA A 1 75 ? 9.895 11.049 -7.336 1.00 93.62 75 ALA A C 1
ATOM 594 O O . ALA A 1 75 ? 9.718 11.278 -6.139 1.00 93.62 75 ALA A O 1
ATOM 595 N N . GLY A 1 76 ? 10.906 10.285 -7.769 1.00 94.50 76 GLY A N 1
ATOM 596 C CA . GLY A 1 76 ? 11.913 9.672 -6.902 1.00 94.50 76 GLY A CA 1
ATOM 597 C C . GLY A 1 76 ? 11.677 8.189 -6.613 1.00 94.50 76 GLY A C 1
ATOM 598 O O . GLY A 1 76 ? 10.840 7.539 -7.233 1.00 94.50 76 GLY A O 1
ATOM 599 N N . ASP A 1 77 ? 12.474 7.634 -5.695 1.00 97.00 77 ASP A N 1
ATOM 600 C CA . ASP A 1 77 ? 12.449 6.203 -5.373 1.00 97.00 77 ASP A CA 1
ATOM 601 C C . ASP A 1 77 ? 11.462 5.886 -4.238 1.00 97.00 77 ASP A C 1
ATOM 603 O O . ASP A 1 77 ? 11.763 6.029 -3.048 1.00 97.00 77 ASP A O 1
ATOM 607 N N . PHE A 1 78 ? 10.265 5.441 -4.622 1.00 97.75 78 PHE A N 1
ATOM 608 C CA . PHE A 1 78 ? 9.169 5.109 -3.708 1.00 97.75 78 PHE A CA 1
ATOM 609 C C . PHE A 1 78 ? 9.480 3.926 -2.781 1.00 97.75 78 PHE A C 1
ATOM 611 O O . PHE A 1 78 ? 9.101 3.921 -1.602 1.00 97.75 78 PHE A O 1
ATOM 618 N N . ALA A 1 79 ? 10.192 2.922 -3.299 1.00 97.44 79 ALA A N 1
ATOM 619 C CA . ALA A 1 79 ? 10.610 1.763 -2.523 1.00 97.44 79 ALA A CA 1
ATOM 620 C C . ALA A 1 79 ? 11.664 2.167 -1.484 1.00 97.44 79 ALA A C 1
ATOM 622 O O . ALA A 1 79 ? 11.555 1.771 -0.326 1.00 97.44 79 ALA A O 1
ATOM 623 N N . ALA A 1 80 ? 12.631 3.010 -1.863 1.00 97.62 80 ALA A N 1
ATOM 624 C CA . ALA A 1 80 ? 13.642 3.513 -0.936 1.00 97.62 80 ALA A CA 1
ATOM 625 C C . ALA A 1 80 ? 13.031 4.339 0.207 1.00 97.62 80 ALA A C 1
ATOM 627 O O . ALA A 1 80 ? 13.459 4.198 1.352 1.00 97.62 80 ALA A O 1
ATOM 628 N N . PHE A 1 81 ? 12.007 5.157 -0.063 1.00 97.44 81 PHE A N 1
ATOM 629 C CA . PHE A 1 81 ? 11.301 5.881 1.000 1.00 97.44 81 PHE A CA 1
ATOM 630 C C . PHE A 1 81 ? 10.569 4.931 1.958 1.00 97.44 81 PHE A C 1
ATOM 632 O O . PHE A 1 81 ? 10.636 5.097 3.176 1.00 97.44 81 PHE A O 1
ATOM 639 N N . SER A 1 82 ? 9.907 3.904 1.420 1.00 97.94 82 SER A N 1
ATOM 640 C CA . SER A 1 82 ? 9.262 2.870 2.236 1.00 97.94 82 SER A CA 1
ATOM 641 C C . SER A 1 82 ? 10.285 2.119 3.095 1.00 97.94 82 SER A C 1
ATOM 643 O O . SER A 1 82 ? 10.066 1.914 4.288 1.00 97.94 82 SER A O 1
ATOM 645 N N . ASP A 1 83 ? 11.442 1.781 2.526 1.00 98.00 83 ASP A N 1
ATOM 646 C CA . ASP A 1 83 ? 12.531 1.124 3.245 1.00 98.00 83 ASP A CA 1
ATOM 647 C C . ASP A 1 83 ? 13.128 2.018 4.345 1.00 98.00 83 ASP A C 1
ATOM 649 O O . ASP A 1 83 ? 13.441 1.511 5.422 1.00 98.00 83 ASP A O 1
ATOM 653 N N . ALA A 1 84 ? 13.223 3.336 4.135 1.00 98.06 84 ALA A N 1
ATOM 654 C CA . ALA A 1 84 ? 13.638 4.277 5.178 1.00 98.06 84 ALA A CA 1
ATOM 655 C C . ALA A 1 84 ? 12.665 4.268 6.370 1.00 98.06 84 ALA A C 1
ATOM 657 O O . ALA A 1 84 ? 13.094 4.164 7.515 1.00 98.06 84 ALA A O 1
ATOM 658 N N . ILE A 1 85 ? 11.348 4.266 6.127 1.00 97.38 85 ILE A N 1
ATOM 659 C CA . ILE A 1 85 ? 10.354 4.142 7.210 1.00 97.38 85 ILE A CA 1
ATOM 660 C C . ILE A 1 85 ? 10.546 2.829 7.971 1.00 97.38 85 ILE A C 1
ATOM 662 O O . ILE A 1 85 ? 10.556 2.824 9.202 1.00 97.38 85 ILE A O 1
ATOM 666 N N . ILE A 1 86 ? 10.704 1.719 7.250 1.00 97.50 86 ILE A N 1
ATOM 667 C CA . ILE A 1 86 ? 10.838 0.392 7.858 1.00 97.50 86 ILE A CA 1
ATOM 668 C C . ILE A 1 86 ? 12.095 0.304 8.732 1.00 97.50 86 ILE A C 1
ATOM 670 O O . ILE A 1 86 ? 12.049 -0.311 9.795 1.00 97.50 86 ILE A O 1
ATOM 674 N N . ASN A 1 87 ? 13.205 0.895 8.291 1.00 97.12 87 ASN A N 1
ATOM 675 C CA . ASN A 1 87 ? 14.490 0.771 8.975 1.00 97.12 87 ASN A CA 1
ATOM 676 C C . ASN A 1 87 ? 14.678 1.803 10.097 1.00 97.12 87 ASN A C 1
ATOM 678 O O . ASN A 1 87 ? 15.268 1.469 11.125 1.00 97.12 87 ASN A O 1
ATOM 682 N N . ASP A 1 88 ? 14.179 3.028 9.913 1.00 97.12 88 ASP A N 1
ATOM 683 C CA . ASP A 1 88 ? 14.529 4.164 10.775 1.00 97.12 88 ASP A CA 1
ATOM 684 C C . ASP A 1 88 ? 13.402 4.572 11.734 1.00 97.12 88 ASP A C 1
ATOM 686 O O . ASP A 1 88 ? 13.663 5.204 12.760 1.00 97.12 88 ASP A O 1
ATOM 690 N N . VAL A 1 89 ? 12.147 4.227 11.420 1.00 96.38 89 VAL A N 1
ATOM 691 C CA . VAL A 1 89 ? 10.963 4.688 12.170 1.00 96.38 89 VAL A CA 1
ATOM 692 C C . VAL A 1 89 ? 10.155 3.528 12.740 1.00 96.38 89 VAL A C 1
ATOM 694 O O . VAL A 1 89 ? 9.692 3.598 13.881 1.00 96.38 89 VAL A O 1
ATOM 697 N N . GLN A 1 90 ? 9.952 2.464 11.962 1.00 95.62 90 GLN A N 1
ATOM 698 C CA . GLN A 1 90 ? 9.096 1.366 12.381 1.00 95.62 90 GLN A CA 1
ATOM 699 C C . GLN A 1 90 ? 9.720 0.602 13.561 1.00 95.62 90 GLN A C 1
ATOM 701 O O . GLN A 1 90 ? 10.886 0.207 13.502 1.00 95.62 90 GLN A O 1
ATOM 706 N N . PRO A 1 91 ? 8.950 0.316 14.628 1.00 94.19 91 PRO A N 1
ATOM 707 C CA . PRO A 1 91 ? 9.450 -0.507 15.716 1.00 94.19 91 PRO A CA 1
ATOM 708 C C . PRO A 1 91 ? 9.856 -1.906 15.236 1.00 94.19 91 PRO A C 1
ATOM 710 O O . PRO A 1 91 ? 9.123 -2.565 14.499 1.00 94.19 91 PRO A O 1
ATOM 713 N N . ASN A 1 92 ? 10.997 -2.399 15.718 1.00 92.19 92 ASN A N 1
ATOM 714 C CA . ASN A 1 92 ? 11.581 -3.676 15.288 1.00 92.19 92 ASN A CA 1
ATOM 715 C C . ASN A 1 92 ? 10.740 -4.927 15.617 1.00 92.19 92 ASN A C 1
ATOM 717 O O . ASN A 1 92 ? 11.026 -6.003 15.098 1.00 92.19 92 ASN A O 1
ATOM 721 N N . TYR A 1 93 ? 9.726 -4.805 16.476 1.00 90.69 93 TYR A N 1
ATOM 722 C CA . TYR A 1 93 ? 8.787 -5.880 16.801 1.00 90.69 93 TYR A CA 1
ATOM 723 C C . TYR A 1 93 ? 7.603 -5.970 15.824 1.00 90.69 93 TYR A C 1
ATOM 725 O O . TYR A 1 93 ? 6.779 -6.871 15.955 1.00 90.69 93 TYR A O 1
ATOM 733 N N . VAL A 1 94 ? 7.495 -5.052 14.857 1.00 94.50 94 VAL A N 1
ATOM 734 C CA . VAL A 1 94 ? 6.496 -5.118 13.784 1.00 94.50 94 VAL A CA 1
ATOM 735 C C . VAL A 1 94 ? 7.046 -5.970 12.638 1.00 94.50 94 VAL A C 1
ATOM 737 O O . VAL A 1 94 ? 8.054 -5.641 12.011 1.00 94.50 94 VAL A O 1
ATOM 740 N N . ASN A 1 95 ? 6.358 -7.067 12.337 1.00 95.75 95 ASN A N 1
ATOM 741 C CA . ASN A 1 95 ? 6.598 -7.877 11.151 1.00 95.75 95 ASN A CA 1
ATOM 742 C C . ASN A 1 95 ? 6.337 -7.040 9.900 1.00 95.75 95 ASN A C 1
ATOM 744 O O . ASN A 1 95 ? 5.340 -6.325 9.811 1.00 95.75 95 ASN A O 1
ATOM 748 N N . THR A 1 96 ? 7.218 -7.156 8.913 1.00 96.88 96 THR A N 1
ATOM 749 C CA . THR A 1 96 ? 7.125 -6.357 7.691 1.00 96.88 96 THR A CA 1
ATOM 750 C C . THR A 1 96 ? 6.881 -7.236 6.480 1.00 96.88 96 THR A C 1
ATOM 752 O O . THR A 1 96 ? 7.636 -8.171 6.217 1.00 96.88 96 THR A O 1
ATOM 755 N N . MET A 1 97 ? 5.858 -6.883 5.712 1.00 97.81 97 MET A N 1
ATOM 756 C CA . MET A 1 97 ? 5.622 -7.377 4.364 1.00 97.81 97 MET A CA 1
ATOM 757 C C . MET A 1 97 ? 5.979 -6.279 3.365 1.00 97.81 97 MET A C 1
ATOM 759 O O . MET A 1 97 ? 5.672 -5.110 3.588 1.00 97.81 97 MET A O 1
ATOM 763 N N . ARG A 1 98 ? 6.619 -6.657 2.260 1.00 98.56 98 ARG A N 1
ATOM 764 C CA . ARG A 1 98 ? 6.985 -5.745 1.172 1.00 98.56 98 ARG A CA 1
ATOM 765 C C . ARG A 1 98 ? 6.495 -6.317 -0.154 1.00 98.56 98 ARG A C 1
ATOM 767 O O . ARG A 1 98 ? 6.652 -7.517 -0.390 1.00 98.56 98 ARG A O 1
ATOM 774 N N . VAL A 1 99 ? 5.926 -5.468 -1.004 1.00 98.56 99 VAL A N 1
ATOM 775 C CA . VAL A 1 99 ? 5.590 -5.790 -2.399 1.00 98.56 99 VAL A CA 1
ATOM 776 C C . VAL A 1 99 ? 5.881 -4.571 -3.271 1.00 98.56 99 VAL A C 1
ATOM 778 O O . VAL A 1 99 ? 5.099 -3.627 -3.304 1.00 98.56 99 VAL A O 1
ATOM 781 N N . TYR A 1 100 ? 7.017 -4.565 -3.960 1.00 98.50 100 TYR A N 1
ATOM 782 C CA . TYR A 1 100 ? 7.438 -3.437 -4.794 1.00 98.50 100 TYR A CA 1
ATOM 783 C C . TYR A 1 100 ? 7.426 -3.836 -6.264 1.00 98.50 100 TYR A C 1
ATOM 785 O O . TYR A 1 100 ? 8.023 -4.850 -6.631 1.00 98.50 100 TYR A O 1
ATOM 793 N N . TYR A 1 101 ? 6.775 -3.032 -7.100 1.00 98.38 101 TYR A N 1
ATOM 794 C CA . TYR A 1 101 ? 6.904 -3.175 -8.543 1.00 98.38 101 TYR A CA 1
ATOM 795 C C . TYR A 1 101 ? 8.260 -2.638 -8.986 1.00 98.38 101 TYR A C 1
ATOM 797 O O . TYR A 1 101 ? 8.677 -1.553 -8.583 1.00 98.38 101 TYR A O 1
ATOM 805 N N . ASP A 1 102 ? 8.993 -3.437 -9.754 1.00 97.69 102 ASP A N 1
ATOM 806 C CA . ASP A 1 102 ? 10.362 -3.104 -10.123 1.00 97.69 102 ASP A CA 1
ATOM 807 C C . ASP A 1 102 ? 10.769 -3.772 -11.443 1.00 97.69 102 ASP A C 1
ATOM 809 O O . ASP A 1 102 ? 11.417 -4.823 -11.448 1.00 97.69 102 ASP A O 1
ATOM 813 N N . PRO A 1 103 ? 10.392 -3.172 -12.583 1.00 97.00 103 PRO A N 1
ATOM 814 C CA . PRO A 1 103 ? 10.674 -3.696 -13.910 1.00 97.00 103 PRO A CA 1
ATOM 815 C C . PRO A 1 103 ? 12.091 -3.338 -14.393 1.00 97.00 103 PRO A C 1
ATOM 817 O O . PRO A 1 103 ? 12.330 -3.335 -15.603 1.00 97.00 103 PRO A O 1
ATOM 820 N N . ARG A 1 104 ? 13.028 -2.987 -13.493 1.00 95.38 104 ARG A N 1
ATOM 821 C CA . ARG A 1 104 ? 14.352 -2.474 -13.874 1.00 95.38 104 ARG A CA 1
ATOM 822 C C . ARG A 1 104 ? 15.077 -3.394 -14.871 1.00 95.38 104 ARG A C 1
ATOM 824 O O . ARG A 1 104 ? 15.013 -4.626 -14.752 1.00 95.38 104 ARG A O 1
ATOM 831 N N . PRO A 1 105 ? 15.856 -2.831 -15.811 1.00 93.94 105 PRO A N 1
ATOM 832 C CA . PRO A 1 105 ? 16.696 -3.630 -16.691 1.00 93.94 105 PRO A CA 1
ATOM 833 C C . PRO A 1 105 ? 17.672 -4.493 -15.884 1.00 93.94 105 PRO A C 1
ATOM 835 O O . PRO A 1 105 ? 18.293 -4.027 -14.931 1.00 93.94 105 PRO A O 1
ATOM 838 N N . GLY A 1 106 ? 17.827 -5.757 -16.280 1.00 91.69 106 GLY A N 1
ATOM 839 C CA . GLY A 1 106 ? 18.678 -6.720 -15.569 1.00 91.69 106 GLY A CA 1
ATOM 840 C C . GLY A 1 106 ? 17.970 -7.499 -14.456 1.00 91.69 106 GLY A C 1
ATOM 841 O O . GLY A 1 106 ? 18.561 -8.439 -13.927 1.00 91.69 106 GLY A O 1
ATOM 842 N N . GLY A 1 107 ? 16.704 -7.180 -14.166 1.00 92.25 107 GLY A N 1
ATOM 843 C CA . GLY A 1 107 ? 15.870 -7.906 -13.212 1.00 92.25 107 GLY A CA 1
ATOM 844 C C . GLY A 1 107 ? 16.148 -7.557 -11.749 1.00 92.25 107 GLY A C 1
ATOM 845 O O . GLY A 1 107 ? 16.925 -6.657 -11.426 1.00 92.25 107 GLY A O 1
ATOM 846 N N . VAL A 1 108 ? 15.484 -8.287 -10.853 1.00 95.12 108 VAL A N 1
ATOM 847 C CA . VAL A 1 108 ? 15.550 -8.100 -9.397 1.00 95.12 108 VAL A CA 1
ATOM 848 C C . VAL A 1 108 ? 15.843 -9.421 -8.690 1.00 95.12 108 VAL A C 1
ATOM 850 O O . VAL A 1 108 ? 15.445 -10.485 -9.159 1.00 95.12 108 VAL A O 1
ATOM 853 N N . SER A 1 109 ? 16.551 -9.355 -7.562 1.00 94.44 109 SER A N 1
ATOM 854 C CA . SER A 1 109 ? 16.888 -10.523 -6.731 1.00 94.44 109 SER A CA 1
ATOM 855 C C . SER A 1 109 ? 16.108 -10.589 -5.421 1.00 94.44 109 SER A C 1
ATOM 857 O O . SER A 1 109 ? 15.985 -11.660 -4.831 1.00 94.44 109 SER A O 1
ATOM 859 N N . ASP A 1 110 ? 15.618 -9.447 -4.940 1.00 96.62 110 ASP A N 1
ATOM 860 C CA . ASP A 1 110 ? 14.871 -9.380 -3.693 1.00 96.62 110 ASP A CA 1
ATOM 861 C C . ASP A 1 110 ? 13.506 -10.038 -3.867 1.00 96.62 110 ASP A C 1
ATOM 863 O O . ASP A 1 110 ? 12.737 -9.665 -4.750 1.00 96.62 110 ASP A O 1
ATOM 867 N N . VAL A 1 111 ? 13.162 -10.972 -2.980 1.00 96.62 111 VAL A N 1
ATOM 868 C CA . VAL A 1 111 ? 11.903 -11.729 -3.082 1.00 96.62 111 VAL A CA 1
ATOM 869 C C . VAL A 1 111 ? 10.659 -10.850 -2.975 1.00 96.62 111 VAL A C 1
ATOM 871 O O . VAL A 1 111 ? 9.589 -11.273 -3.393 1.00 96.62 111 VAL A O 1
ATOM 874 N N . TRP A 1 112 ? 10.768 -9.645 -2.416 1.00 97.19 112 TRP A N 1
ATOM 875 C CA . TRP A 1 112 ? 9.677 -8.672 -2.307 1.00 97.19 112 TRP A CA 1
ATOM 876 C C . TRP A 1 112 ? 9.572 -7.711 -3.497 1.00 97.19 112 TRP A C 1
ATOM 878 O O . TRP A 1 112 ? 8.634 -6.917 -3.541 1.00 97.19 112 TRP A O 1
ATOM 888 N N . ARG A 1 113 ? 10.506 -7.772 -4.451 1.00 98.19 113 ARG A N 1
ATOM 889 C CA . ARG A 1 113 ? 10.429 -7.033 -5.713 1.00 98.19 113 ARG A CA 1
ATOM 890 C C . ARG A 1 113 ? 9.820 -7.928 -6.788 1.00 98.19 113 ARG A C 1
ATOM 892 O O . ARG A 1 113 ? 10.065 -9.133 -6.813 1.00 98.19 113 ARG A O 1
ATOM 899 N N . GLU A 1 114 ? 9.004 -7.339 -7.647 1.00 97.75 114 GLU A N 1
ATOM 900 C CA . GLU A 1 114 ? 8.295 -8.036 -8.714 1.00 97.75 114 GLU A CA 1
ATOM 901 C C . GLU A 1 114 ? 8.399 -7.234 -10.017 1.00 97.75 114 GLU A C 1
ATOM 903 O O . GLU A 1 114 ? 7.880 -6.117 -10.074 1.00 97.75 114 GLU A O 1
ATOM 908 N N . PRO A 1 115 ? 9.072 -7.758 -11.056 1.00 97.06 115 PRO A N 1
ATOM 909 C CA . PRO A 1 115 ? 9.182 -7.066 -12.334 1.00 97.06 115 PRO A CA 1
ATOM 910 C C . PRO A 1 115 ? 7.946 -7.234 -13.222 1.00 97.06 115 PRO A C 1
ATOM 912 O O . PRO A 1 115 ? 7.762 -6.440 -14.142 1.00 97.06 115 PRO A O 1
ATOM 915 N N . ASP A 1 116 ? 7.111 -8.254 -12.995 1.00 96.69 116 ASP A N 1
ATOM 916 C CA . ASP A 1 116 ? 5.922 -8.490 -13.812 1.00 96.69 116 ASP A CA 1
ATOM 917 C C . ASP A 1 116 ? 4.712 -7.701 -13.284 1.00 96.69 116 ASP A C 1
ATOM 919 O O . ASP A 1 116 ? 4.257 -7.883 -12.152 1.00 96.69 116 ASP A O 1
ATOM 923 N N . ALA A 1 117 ? 4.168 -6.827 -14.133 1.00 96.50 117 ALA A N 1
ATOM 924 C CA . ALA A 1 117 ? 3.056 -5.940 -13.797 1.00 96.50 117 ALA A CA 1
ATOM 925 C C . ALA A 1 117 ? 1.771 -6.689 -13.385 1.00 96.50 117 ALA A C 1
ATOM 927 O O . ALA A 1 117 ? 1.057 -6.257 -12.481 1.00 96.50 117 ALA A O 1
ATOM 928 N N . ALA A 1 118 ? 1.473 -7.832 -14.009 1.00 95.94 118 ALA A N 1
ATOM 929 C CA . ALA A 1 118 ? 0.291 -8.612 -13.657 1.00 95.94 118 ALA A CA 1
ATOM 930 C C . ALA A 1 118 ? 0.506 -9.377 -12.341 1.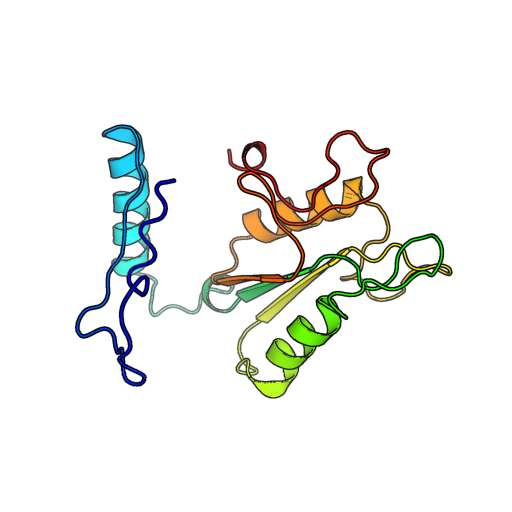00 95.94 118 ALA A C 1
ATOM 932 O O . ALA A 1 118 ? -0.396 -9.441 -11.501 1.00 95.94 118 ALA A O 1
ATOM 933 N N . GLN A 1 119 ? 1.704 -9.929 -12.126 1.00 96.81 119 GLN A N 1
ATOM 934 C CA . GLN A 1 119 ? 2.035 -10.638 -10.892 1.00 96.81 119 GLN A CA 1
ATOM 935 C C . GLN A 1 119 ? 2.103 -9.701 -9.690 1.00 96.81 119 GLN A C 1
ATOM 937 O O . GLN A 1 119 ? 1.614 -10.071 -8.622 1.00 96.81 119 GLN A O 1
ATOM 942 N N . VAL A 1 120 ? 2.651 -8.488 -9.828 1.00 97.75 120 VAL A N 1
ATOM 943 C CA . VAL A 1 120 ? 2.767 -7.577 -8.680 1.00 97.75 120 VAL A CA 1
ATOM 944 C C . VAL A 1 120 ? 1.395 -7.195 -8.137 1.00 97.75 120 VAL A C 1
ATOM 946 O O . VAL A 1 120 ? 1.195 -7.226 -6.925 1.00 97.75 120 VAL A O 1
ATOM 949 N N . ARG A 1 121 ? 0.415 -6.962 -9.016 1.00 96.94 121 ARG A N 1
ATOM 950 C CA . ARG A 1 121 ? -0.979 -6.705 -8.637 1.00 96.94 121 ARG A CA 1
ATOM 951 C C . ARG A 1 121 ? -1.569 -7.865 -7.835 1.00 96.94 121 ARG A C 1
ATOM 953 O O . ARG A 1 121 ? -2.118 -7.661 -6.754 1.00 96.94 121 ARG A O 1
ATOM 960 N N . LEU A 1 122 ? -1.402 -9.101 -8.312 1.00 96.44 122 LEU A N 1
ATOM 961 C CA . LEU A 1 122 ? -1.862 -10.295 -7.589 1.00 96.44 122 LEU A CA 1
ATOM 962 C C . LEU A 1 122 ? -1.184 -10.431 -6.220 1.00 96.44 122 LEU A C 1
ATOM 964 O O . LEU A 1 122 ? -1.843 -10.762 -5.235 1.00 96.44 122 LEU A O 1
ATOM 968 N N . ARG A 1 123 ? 0.114 -10.128 -6.139 1.00 97.62 123 ARG A N 1
ATOM 969 C CA . ARG A 1 123 ? 0.873 -10.155 -4.884 1.00 97.62 123 ARG A CA 1
ATOM 970 C C . ARG A 1 123 ? 0.414 -9.078 -3.904 1.00 97.62 123 ARG A C 1
ATOM 972 O O . ARG A 1 123 ? 0.347 -9.364 -2.711 1.00 97.62 123 ARG A O 1
ATOM 979 N N . VAL A 1 124 ? 0.068 -7.878 -4.375 1.00 97.75 124 VAL A N 1
ATOM 980 C CA . VAL A 1 124 ? -0.506 -6.813 -3.535 1.00 97.75 124 VAL A CA 1
ATOM 981 C C . VAL A 1 124 ? -1.867 -7.240 -2.983 1.00 97.75 124 VAL A C 1
ATOM 983 O O . VAL A 1 124 ? -2.081 -7.157 -1.774 1.00 97.75 124 VAL A O 1
ATOM 986 N N . ILE A 1 125 ? -2.756 -7.775 -3.826 1.00 96.50 125 ILE A N 1
ATOM 987 C CA . ILE A 1 125 ? -4.070 -8.287 -3.396 1.00 96.50 125 ILE A CA 1
ATOM 988 C C . ILE A 1 125 ? -3.900 -9.396 -2.355 1.00 96.50 125 ILE A C 1
ATOM 990 O O . ILE A 1 125 ? -4.512 -9.347 -1.289 1.00 96.50 125 ILE A O 1
ATOM 994 N N . GLN A 1 126 ? -3.029 -10.371 -2.624 1.00 96.31 126 GLN A N 1
ATOM 995 C CA . GLN A 1 126 ? -2.757 -11.465 -1.696 1.00 96.31 126 GLN A CA 1
ATOM 996 C C . GLN A 1 126 ? -2.175 -10.955 -0.369 1.00 96.31 126 GLN A C 1
ATOM 998 O O . GLN A 1 126 ? -2.549 -11.443 0.700 1.00 96.31 126 GLN A O 1
ATOM 1003 N N . ALA A 1 127 ? -1.282 -9.964 -0.416 1.00 96.62 127 ALA A N 1
ATOM 1004 C CA . ALA A 1 127 ? -0.714 -9.354 0.777 1.00 96.62 127 ALA A CA 1
ATOM 1005 C C . ALA A 1 127 ? -1.790 -8.654 1.619 1.00 96.62 127 ALA A C 1
ATOM 1007 O O . ALA A 1 127 ? -1.852 -8.885 2.824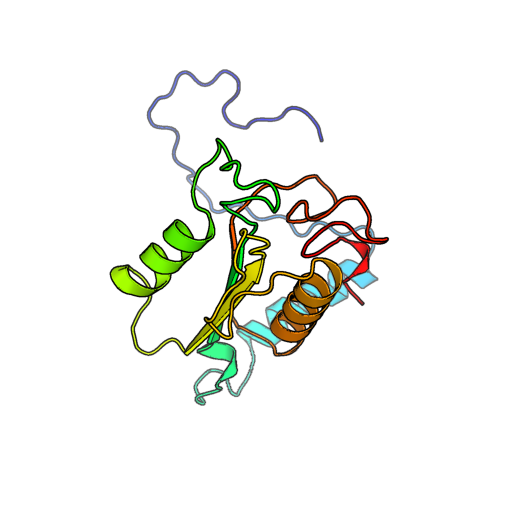 1.00 96.62 127 ALA A O 1
ATOM 1008 N N . LEU A 1 128 ? -2.686 -7.879 1.004 1.00 95.56 128 LEU A N 1
ATOM 1009 C CA . LEU A 1 128 ? -3.822 -7.256 1.693 1.00 95.56 128 LEU A CA 1
ATOM 1010 C C . LEU A 1 128 ? -4.779 -8.299 2.293 1.00 95.56 128 LEU A C 1
ATOM 1012 O O . LEU A 1 128 ? -5.191 -8.171 3.444 1.00 95.56 128 LEU A O 1
ATOM 1016 N N . GLN A 1 129 ? -5.082 -9.370 1.556 1.00 94.06 129 GLN A N 1
ATOM 1017 C CA . GLN A 1 129 ? -5.947 -10.462 2.025 1.00 94.06 129 GLN A CA 1
ATOM 1018 C C . GLN A 1 129 ? -5.342 -11.262 3.184 1.00 94.06 129 GLN A C 1
ATOM 1020 O O . GLN A 1 129 ? -6.080 -11.883 3.948 1.00 94.06 129 GLN A O 1
ATOM 1025 N N . SER A 1 130 ? -4.017 -11.232 3.356 1.00 93.38 130 SER A N 1
ATOM 1026 C CA . SER A 1 130 ? -3.358 -11.859 4.508 1.00 93.38 130 SER A CA 1
ATOM 1027 C C . SER A 1 130 ? -3.605 -11.121 5.834 1.00 93.38 130 SER A C 1
ATOM 1029 O O . SER A 1 130 ? -3.301 -11.656 6.900 1.00 93.38 130 SER A O 1
ATOM 1031 N N . GLY A 1 131 ? -4.207 -9.92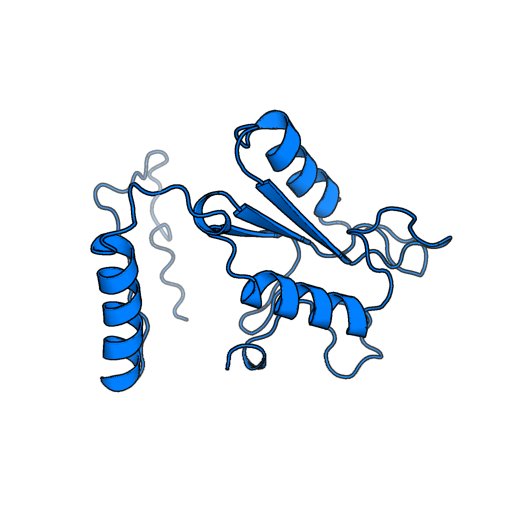7 5.772 1.00 92.00 131 GLY A N 1
ATOM 1032 C CA . GLY A 1 131 ? -4.686 -9.162 6.920 1.00 92.00 131 GLY A CA 1
ATOM 1033 C C . GLY A 1 131 ? -3.611 -8.379 7.678 1.00 92.00 131 GLY A C 1
ATOM 1034 O O . GLY A 1 131 ? -3.595 -8.454 8.903 1.00 92.00 131 GLY A O 1
ATOM 1035 N N . PRO A 1 132 ? -2.713 -7.618 7.028 1.00 95.62 132 PRO A N 1
ATOM 1036 C CA . PRO A 1 132 ? -1.829 -6.720 7.763 1.00 95.62 132 PRO A CA 1
ATOM 1037 C C . PRO A 1 132 ? -2.664 -5.689 8.539 1.00 95.62 132 PRO A C 1
ATOM 1039 O O . PRO A 1 132 ? -3.695 -5.217 8.058 1.00 95.62 132 PRO A O 1
ATOM 1042 N N . ALA A 1 133 ? -2.219 -5.315 9.737 1.00 94.00 133 ALA A N 1
ATOM 1043 C CA . ALA A 1 133 ? -2.887 -4.286 10.533 1.00 94.00 133 ALA A CA 1
ATOM 1044 C C . ALA A 1 133 ? -2.718 -2.879 9.960 1.00 94.00 133 ALA A C 1
ATOM 1046 O O . ALA A 1 133 ? -3.580 -2.026 10.162 1.00 94.00 133 ALA A O 1
ATOM 1047 N N . LEU A 1 134 ? -1.619 -2.643 9.244 1.00 95.75 134 LEU A N 1
ATOM 1048 C CA . LEU A 1 134 ? -1.356 -1.403 8.530 1.00 95.75 134 LEU A CA 1
ATOM 1049 C C . LEU A 1 134 ? -0.896 -1.731 7.113 1.00 95.75 134 LEU A C 1
ATOM 1051 O O . LEU A 1 134 ? -0.044 -2.595 6.926 1.00 95.75 134 LEU A O 1
ATOM 1055 N N . ALA A 1 135 ? -1.441 -1.030 6.125 1.00 97.12 135 ALA A N 1
ATOM 1056 C CA . ALA A 1 135 ? -0.967 -1.079 4.752 1.00 97.12 135 ALA A CA 1
ATOM 1057 C C . ALA A 1 135 ? -0.622 0.340 4.293 1.00 97.12 135 ALA A C 1
ATOM 1059 O O . ALA A 1 135 ? -1.472 1.229 4.330 1.00 97.12 135 ALA A O 1
ATOM 1060 N N . THR A 1 136 ? 0.615 0.531 3.849 1.00 97.75 136 THR A N 1
ATOM 1061 C CA . THR A 1 136 ? 1.146 1.811 3.382 1.00 97.75 136 THR A CA 1
ATOM 1062 C C . THR A 1 136 ? 1.500 1.696 1.909 1.00 97.75 136 THR A C 1
ATOM 1064 O O . THR A 1 136 ? 2.249 0.802 1.510 1.00 97.75 136 THR A O 1
ATOM 1067 N N . TYR A 1 137 ? 0.963 2.617 1.113 1.00 97.81 137 TYR A N 1
ATOM 1068 C CA . TYR A 1 137 ? 1.286 2.762 -0.300 1.00 97.81 137 TYR A CA 1
ATOM 1069 C C . TYR A 1 137 ? 2.214 3.954 -0.525 1.00 97.81 137 TYR A C 1
ATOM 1071 O O . TYR A 1 137 ? 2.006 5.007 0.080 1.00 97.81 137 TYR A O 1
ATOM 1079 N N . ASN A 1 138 ? 3.186 3.812 -1.428 1.00 97.50 138 ASN A N 1
ATOM 1080 C CA . ASN A 1 138 ? 3.946 4.940 -1.955 1.00 97.50 138 ASN A CA 1
ATOM 1081 C C . ASN A 1 138 ? 4.091 4.865 -3.484 1.00 97.50 138 ASN A C 1
ATOM 1083 O O . ASN A 1 138 ? 4.542 3.854 -4.026 1.00 97.50 138 ASN A O 1
ATOM 1087 N N . GLY A 1 139 ? 3.699 5.936 -4.168 1.00 96.50 139 GLY A N 1
ATOM 1088 C CA . GLY A 1 139 ? 3.773 6.081 -5.617 1.00 96.50 139 GLY A CA 1
ATOM 1089 C C . GLY A 1 139 ? 2.662 6.980 -6.155 1.00 96.50 139 GLY A C 1
ATOM 1090 O O . GLY A 1 139 ? 2.000 7.706 -5.405 1.00 96.50 139 GLY A O 1
ATOM 1091 N N . HIS A 1 140 ? 2.450 6.934 -7.463 1.00 95.94 140 HIS A N 1
ATOM 1092 C CA . HIS A 1 140 ? 1.404 7.683 -8.144 1.00 95.94 140 HIS A CA 1
ATOM 1093 C C . HIS A 1 140 ? 0.023 7.062 -7.943 1.00 95.94 140 HIS A C 1
ATOM 1095 O O . HIS A 1 140 ? -0.148 5.862 -7.755 1.00 95.94 140 HIS A O 1
ATOM 1101 N N . SER A 1 141 ? -1.019 7.877 -8.037 1.00 95.06 141 SER A N 1
ATOM 1102 C CA . SER A 1 141 ? -2.392 7.388 -7.928 1.00 95.06 141 SER A CA 1
ATOM 1103 C C . SER A 1 141 ? -3.342 8.197 -8.792 1.00 95.06 141 SER A C 1
ATOM 1105 O O . SER A 1 141 ? -3.023 9.278 -9.294 1.00 95.06 141 SER A O 1
ATOM 1107 N N . ASN A 1 142 ? -4.539 7.653 -8.965 1.00 93.06 142 ASN A N 1
ATOM 1108 C CA . ASN A 1 142 ? -5.701 8.419 -9.378 1.00 93.06 142 ASN A CA 1
ATOM 1109 C C . ASN A 1 142 ? -6.893 8.018 -8.495 1.00 93.06 142 ASN A C 1
ATOM 1111 O O . ASN A 1 142 ? -6.754 7.235 -7.562 1.00 93.06 142 ASN A O 1
ATOM 1115 N N . HIS A 1 143 ? -8.080 8.551 -8.780 1.00 92.44 143 HIS A N 1
ATOM 1116 C CA . HIS A 1 143 ? -9.253 8.383 -7.915 1.00 92.44 143 HIS A CA 1
ATOM 1117 C C . HIS A 1 143 ? -9.746 6.925 -7.811 1.00 92.44 143 HIS A C 1
ATOM 1119 O O . HIS A 1 143 ? -10.596 6.630 -6.975 1.00 92.44 143 HIS A O 1
ATOM 1125 N N . TRP A 1 144 ? -9.231 6.024 -8.653 1.00 93.31 144 TRP A N 1
ATOM 1126 C CA . TRP A 1 144 ? -9.675 4.638 -8.776 1.00 93.31 144 TRP A CA 1
ATOM 1127 C C . TRP A 1 144 ? -8.569 3.606 -8.542 1.00 93.31 144 TRP A C 1
ATOM 1129 O O . TRP A 1 144 ? -8.878 2.413 -8.529 1.00 93.31 144 TRP A O 1
ATOM 1139 N N . GLN A 1 145 ? -7.304 4.022 -8.392 1.00 95.00 145 GLN A N 1
ATOM 1140 C CA . GLN A 1 145 ? -6.186 3.084 -8.276 1.00 95.00 145 GLN A CA 1
ATOM 1141 C C . GLN A 1 145 ? -4.940 3.667 -7.594 1.00 95.00 145 GLN A C 1
ATOM 1143 O O . GLN A 1 145 ? -4.665 4.867 -7.677 1.00 95.00 145 GLN A O 1
ATOM 1148 N N . ASN A 1 146 ? -4.130 2.753 -7.063 1.00 96.75 146 ASN A N 1
ATOM 1149 C CA . ASN A 1 146 ? -2.753 2.970 -6.637 1.00 96.75 146 ASN A CA 1
ATOM 1150 C C . ASN A 1 146 ? -1.784 2.380 -7.675 1.00 96.75 146 ASN A C 1
ATOM 1152 O O . ASN A 1 146 ? -1.914 1.215 -8.064 1.00 96.75 146 ASN A O 1
ATOM 1156 N N . GLY A 1 147 ? -0.792 3.170 -8.076 1.00 94.38 147 GLY A N 1
ATOM 1157 C CA . GLY A 1 147 ? 0.266 2.817 -9.018 1.00 94.38 147 GLY A CA 1
ATOM 1158 C C . GLY A 1 147 ? -0.175 2.787 -10.477 1.00 94.38 147 GLY A C 1
ATOM 1159 O O . GLY A 1 147 ? -1.342 2.557 -10.802 1.00 94.38 147 GLY A O 1
ATOM 1160 N N . SER A 1 148 ? 0.782 3.013 -11.367 1.00 91.62 148 SER A N 1
ATOM 1161 C CA . SER 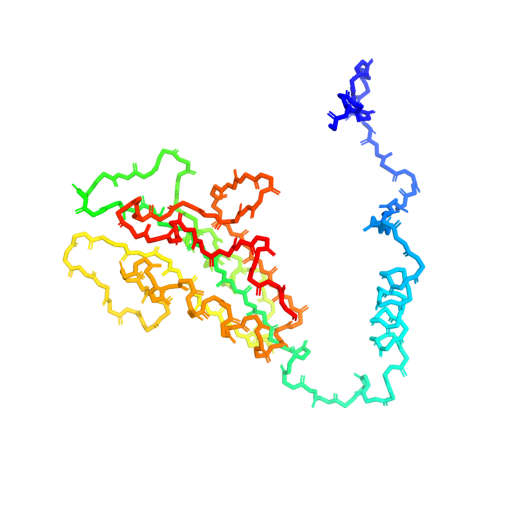A 1 148 ? 0.694 2.791 -12.804 1.00 91.62 148 SER A CA 1
ATOM 1162 C C . SER A 1 148 ? 1.813 1.838 -13.211 1.00 91.62 148 SER A C 1
ATOM 1164 O O . SER A 1 148 ? 2.983 2.152 -13.080 1.00 91.62 148 SER A O 1
ATOM 1166 N N . THR A 1 149 ? 1.468 0.664 -13.726 1.00 94.25 149 THR A N 1
ATOM 1167 C CA . THR A 1 149 ? 2.472 -0.319 -14.165 1.00 94.25 149 THR A CA 1
ATOM 1168 C C . THR A 1 149 ? 2.609 -0.312 -15.692 1.00 94.25 149 THR A C 1
ATOM 1170 O O . THR A 1 149 ? 2.217 0.647 -16.365 1.00 94.25 149 THR A O 1
ATOM 1173 N N . ASP A 1 150 ? 3.139 -1.393 -16.278 1.00 93.25 150 ASP A N 1
ATOM 1174 C CA . ASP A 1 150 ? 3.134 -1.578 -17.731 1.00 93.25 150 ASP A CA 1
ATOM 1175 C C . ASP A 1 150 ? 1.709 -1.459 -18.305 1.00 93.25 150 ASP A C 1
ATOM 1177 O O . ASP A 1 150 ? 0.812 -2.225 -17.966 1.00 93.25 150 ASP A O 1
ATOM 1181 N N . LYS A 1 151 ? 1.511 -0.505 -19.218 1.00 91.12 151 LYS A N 1
ATOM 1182 C CA . LYS A 1 151 ? 0.223 -0.224 -19.868 1.00 91.12 151 LYS A CA 1
ATOM 1183 C C . LYS A 1 151 ? -0.199 -1.294 -20.877 1.00 91.12 151 LYS A C 1
ATOM 1185 O O . LYS A 1 151 ? -1.295 -1.201 -21.424 1.00 91.12 151 LYS A O 1
ATOM 1190 N N . SER A 1 152 ? 0.670 -2.260 -21.170 1.00 92.94 152 SER A N 1
ATOM 1191 C CA . SER A 1 152 ? 0.371 -3.374 -22.067 1.00 92.94 152 SER A CA 1
ATOM 1192 C C . SER A 1 152 ? -0.496 -4.461 -21.417 1.00 92.94 152 SER A C 1
ATOM 1194 O O . SER A 1 152 ? -1.140 -5.226 -22.139 1.00 92.94 152 SER A O 1
ATOM 1196 N N . VAL A 1 153 ? -0.553 -4.526 -20.078 1.00 93.06 153 VAL A N 1
ATOM 1197 C CA . VAL A 1 153 ? -1.395 -5.492 -19.356 1.00 93.06 153 VAL A CA 1
ATOM 1198 C C . VAL A 1 153 ? -2.837 -4.997 -19.202 1.00 93.06 153 VAL A C 1
ATOM 1200 O O . VAL A 1 153 ? -3.116 -3.804 -19.306 1.00 93.06 153 VAL A O 1
ATOM 1203 N N . ALA A 1 154 ? -3.767 -5.924 -18.948 1.00 92.25 154 ALA A N 1
ATOM 1204 C CA . ALA A 1 154 ? -5.195 -5.616 -18.823 1.00 92.25 154 ALA A CA 1
ATOM 1205 C C . ALA A 1 154 ? -5.507 -4.658 -17.659 1.00 92.25 154 ALA A C 1
ATOM 1207 O O . ALA A 1 154 ? -6.341 -3.768 -17.805 1.00 92.25 154 ALA A O 1
ATOM 1208 N N . ASP A 1 155 ? -4.805 -4.827 -16.537 1.00 93.94 155 ASP A N 1
ATOM 1209 C CA . ASP A 1 155 ? -4.969 -4.043 -15.315 1.00 93.94 155 ASP A CA 1
ATOM 1210 C C . ASP A 1 155 ? -3.632 -3.377 -14.939 1.00 93.94 155 ASP A C 1
ATOM 1212 O O . ASP A 1 155 ? -2.865 -3.944 -14.159 1.00 93.94 155 ASP A O 1
ATOM 1216 N N . PRO A 1 156 ? -3.303 -2.206 -15.519 1.00 94.69 156 PRO A N 1
ATOM 1217 C CA . PRO A 1 156 ? -1.981 -1.590 -15.409 1.00 94.69 156 PRO A CA 1
ATOM 1218 C C . PRO A 1 156 ? -1.819 -0.765 -14.118 1.00 94.69 156 PRO A C 1
ATOM 1220 O O . PRO A 1 156 ? -1.491 0.424 -14.158 1.00 94.69 156 PRO A O 1
ATOM 1223 N N . TYR A 1 157 ? -2.104 -1.378 -12.972 1.00 95.88 157 TYR A N 1
ATOM 1224 C CA . TYR A 1 157 ? -2.071 -0.757 -11.648 1.00 95.88 157 TYR A CA 1
ATOM 1225 C C . TYR A 1 157 ? -1.770 -1.789 -10.557 1.00 95.88 157 TYR A C 1
ATOM 1227 O O . TYR A 1 157 ? -1.981 -2.986 -10.741 1.00 95.88 157 TYR A O 1
ATOM 1235 N N . LEU A 1 158 ? -1.301 -1.328 -9.395 1.00 96.69 158 LEU A N 1
ATOM 1236 C CA . LEU A 1 158 ? -0.956 -2.215 -8.277 1.00 96.69 158 LEU A CA 1
ATOM 1237 C C . LEU A 1 158 ? -2.181 -2.656 -7.483 1.00 96.69 158 LEU A C 1
ATOM 1239 O O . LEU A 1 158 ? -2.238 -3.791 -7.016 1.00 96.69 158 LEU A O 1
ATOM 1243 N N . PHE A 1 159 ? -3.141 -1.750 -7.307 1.00 97.00 159 PHE A N 1
ATOM 1244 C CA . PHE A 1 159 ? -4.389 -2.019 -6.601 1.00 97.00 159 PHE A CA 1
ATOM 1245 C C . PHE A 1 159 ? -5.480 -1.062 -7.075 1.00 97.00 159 PHE A C 1
ATOM 1247 O O . PHE A 1 159 ? -5.273 0.152 -7.072 1.00 97.00 159 PHE A O 1
ATOM 1254 N N . GLY A 1 160 ? -6.624 -1.596 -7.496 1.00 94.38 160 GLY A N 1
ATOM 1255 C CA . GLY A 1 160 ? -7.731 -0.815 -8.042 1.00 94.38 160 GLY A CA 1
ATOM 1256 C C . GLY A 1 160 ? -9.019 -0.945 -7.237 1.00 94.38 160 GLY A C 1
ATOM 1257 O O . GLY A 1 160 ? -9.202 -1.865 -6.445 1.00 94.38 160 GLY A O 1
ATOM 1258 N N . PHE A 1 161 ? -9.967 -0.047 -7.499 1.00 87.31 161 PHE A N 1
ATOM 1259 C CA . PHE A 1 161 ? -11.303 -0.071 -6.893 1.00 87.31 161 PHE A CA 1
ATOM 1260 C C . PHE A 1 161 ? -12.013 -1.432 -7.039 1.00 87.31 161 PHE A C 1
ATOM 1262 O O . PHE A 1 161 ? -12.669 -1.891 -6.108 1.00 87.31 161 PHE A O 1
ATOM 1269 N N . ASN A 1 162 ? -11.835 -2.105 -8.182 1.00 87.62 162 ASN A N 1
ATOM 1270 C CA . ASN A 1 162 ? -12.456 -3.401 -8.479 1.00 87.62 162 ASN A CA 1
ATOM 1271 C C . ASN A 1 162 ? -11.717 -4.612 -7.869 1.00 87.62 162 ASN A C 1
ATOM 1273 O O . ASN A 1 162 ? -12.131 -5.746 -8.099 1.00 87.62 162 ASN A O 1
ATOM 1277 N N . ASP A 1 163 ? -10.630 -4.399 -7.119 1.00 90.44 163 ASP A N 1
ATOM 1278 C CA . ASP A 1 163 ? -9.921 -5.473 -6.403 1.00 90.44 163 ASP A CA 1
ATOM 1279 C C . ASP A 1 163 ? -10.503 -5.776 -5.022 1.00 90.44 163 ASP A C 1
ATOM 1281 O O . ASP A 1 163 ? -10.085 -6.724 -4.353 1.00 90.44 163 ASP A O 1
ATOM 1285 N N . ILE A 1 164 ? -11.475 -4.975 -4.593 1.00 72.62 164 ILE A N 1
ATOM 1286 C CA . ILE A 1 164 ? -12.167 -5.121 -3.320 1.00 72.62 164 ILE A CA 1
ATOM 1287 C C . ILE A 1 164 ? -13.423 -5.968 -3.560 1.00 72.62 164 ILE A C 1
ATOM 1289 O O . ILE A 1 164 ? -14.364 -5.504 -4.204 1.00 72.62 164 ILE A O 1
ATOM 1293 N N . TYR A 1 165 ? -13.438 -7.192 -3.024 1.00 57.69 165 TYR A N 1
ATOM 1294 C CA . TYR A 1 165 ? -14.604 -8.086 -2.990 1.00 57.69 165 TYR A CA 1
ATOM 1295 C C . TYR A 1 165 ? -15.031 -8.366 -1.549 1.00 57.69 165 TYR A C 1
ATOM 1297 O O . TYR A 1 165 ? -14.133 -8.528 -0.689 1.00 57.69 165 TYR A O 1
#

Secondary structure (DSSP, 8-state):
-----TTTT---TT---SS-------SSHHHHHHHHHHHHHHHH-TTTTS--GGGGEEEEEE--SB-TTSPBPTT--HHHHHHHIIIIIS-TTSEEEEEEE---TT---STTEE--HHHHHHHHHHHHHT--SEEEEES-EETTEE----TTSSS-SSEEGGG--

Radius of gyration: 18.86 Å; chains: 1; bounding box: 46×46×46 Å

pLDDT: mean 91.0, std 11.05, range [45.34, 98.62]

Foldseek 3Di:
DDPPPVCVPDPDPPDDDPDDDDDQDDDDPVSVVVVVCVVCCQVVVPCVVPDDLQALEEEEEEEEQAALVRDGDPVHGQVVVVVCCVPPPDDPSRHYQAAYAYLYPPDDDDPNYDPDQVVSLVVLLVVVVVRHPYYDYTDDDDPFAAYAAPPVDPDRGNDGNVSPD

Sequence (165 aa):
LDDEDPLEGTTDPDFLMDIWIGRLSVQDEAQLTTVVNKIVGYETDPTKDVPATWRQTSLFYAEEYMRSDGTTDAAGDFAAFSDAIINDVQPNYVNTMRVYYDPRPGGVSDVWREPDAAQVRLRVIQALQSGPALATYNGHSNHWQNGSTDKSVADPYLFGFNDIY